Protein AF-A0A822C5W8-F1 (afdb_monomer_lite)

InterPro domains:
  IPR002791 Damage-control phosphatase ARMT1-like, metal-binding domain [PF01937] (2-70)

Secondary structure (DSSP, 8-state):
-HHHHHHHTHHHHHHHHHHHHHHH-HHHHHHHT---HHHHHHHHHHHHHH-SS--TTTTTT------S-HHHHHHHHTT-

Structure (mmCIF, N/CA/C/O backbone):
data_AF-A0A822C5W8-F1
#
_entry.id   AF-A0A822C5W8-F1
#
loop_
_atom_site.group_PDB
_atom_site.id
_atom_site.type_symbol
_atom_site.label_atom_id
_atom_site.label_alt_id
_atom_site.label_comp_id
_atom_site.label_asym_id
_atom_site.label_entity_id
_atom_site.label_seq_id
_atom_site.pdbx_PDB_ins_code
_atom_site.Cartn_x
_atom_site.Cartn_y
_atom_site.Cartn_z
_atom_site.occupancy
_atom_site.B_iso_or_equiv
_atom_site.auth_seq_id
_atom_site.auth_comp_id
_atom_site.auth_asym_id
_atom_site.auth_atom_id
_atom_site.pdbx_PDB_model_num
ATOM 1 N N . MET A 1 1 ? -7.043 -7.495 22.821 1.00 57.03 1 MET A N 1
ATOM 2 C CA . MET A 1 1 ? -6.947 -6.327 21.918 1.00 57.03 1 MET A CA 1
ATOM 3 C C . MET A 1 1 ? -6.001 -6.569 20.744 1.00 57.03 1 MET A C 1
ATOM 5 O O . MET A 1 1 ? -6.518 -6.782 19.666 1.00 57.03 1 MET A O 1
ATOM 9 N N . LYS A 1 2 ? -4.668 -6.666 20.897 1.00 61.25 2 LYS A N 1
ATOM 10 C CA . LYS A 1 2 ? -3.752 -6.803 19.730 1.00 61.25 2 LYS A CA 1
ATOM 11 C C . LYS A 1 2 ? -4.027 -8.004 18.801 1.00 61.25 2 LYS A C 1
ATOM 13 O O . LYS A 1 2 ? -4.076 -7.829 17.593 1.00 61.25 2 LYS A O 1
ATOM 18 N N . GLN A 1 3 ? -4.251 -9.200 19.353 1.00 68.12 3 GLN A N 1
ATOM 19 C CA . GLN A 1 3 ? -4.611 -10.385 18.553 1.00 68.12 3 GLN A CA 1
ATOM 20 C C . GLN A 1 3 ? -5.998 -10.276 17.907 1.00 68.12 3 GLN A C 1
ATOM 22 O O . GLN A 1 3 ? -6.190 -10.753 16.799 1.00 68.12 3 GLN A O 1
ATOM 27 N N . TYR A 1 4 ? -6.951 -9.634 18.587 1.00 70.19 4 TYR A N 1
ATOM 28 C CA . TYR A 1 4 ? -8.302 -9.430 18.067 1.00 70.19 4 TYR A CA 1
ATOM 29 C C . TYR A 1 4 ? -8.279 -8.501 16.846 1.00 70.19 4 TYR A C 1
ATOM 31 O O . TYR A 1 4 ? -8.792 -8.864 15.796 1.00 70.19 4 TYR A O 1
ATOM 39 N N . ASN A 1 5 ? -7.564 -7.376 16.940 1.00 69.12 5 ASN A N 1
ATOM 40 C CA . ASN A 1 5 ? -7.408 -6.438 15.827 1.00 69.12 5 ASN A CA 1
ATOM 41 C C . ASN A 1 5 ? -6.672 -7.082 14.645 1.00 69.12 5 ASN A C 1
ATOM 43 O O . ASN A 1 5 ? -7.041 -6.859 13.502 1.00 69.12 5 ASN A O 1
ATOM 47 N N . PHE A 1 6 ? -5.670 -7.926 14.912 1.00 71.88 6 PHE A N 1
ATOM 48 C CA . PHE A 1 6 ? -4.993 -8.682 13.857 1.00 71.88 6 PHE A CA 1
ATOM 49 C C . PHE A 1 6 ? -5.947 -9.627 13.111 1.00 71.88 6 PHE A C 1
ATOM 51 O O . PHE A 1 6 ? -5.913 -9.686 11.886 1.00 71.88 6 PHE A O 1
ATOM 58 N N . ILE A 1 7 ? -6.825 -10.331 13.835 1.00 78.19 7 ILE A N 1
ATOM 59 C CA . ILE A 1 7 ? -7.833 -11.214 13.230 1.00 78.19 7 ILE A CA 1
ATOM 60 C C . ILE A 1 7 ? -8.826 -10.408 12.382 1.00 78.19 7 ILE A C 1
ATOM 62 O O . ILE A 1 7 ? -9.144 -10.822 11.268 1.00 78.19 7 ILE A O 1
ATOM 66 N N . LEU A 1 8 ? -9.285 -9.250 12.870 1.00 77.88 8 LEU A N 1
ATOM 67 C CA . LEU A 1 8 ? -10.191 -8.377 12.112 1.00 77.88 8 LEU A CA 1
ATOM 68 C C . LEU A 1 8 ? -9.563 -7.873 10.805 1.00 77.88 8 LEU A C 1
ATOM 70 O O . LEU A 1 8 ? -10.249 -7.770 9.790 1.00 77.88 8 LEU A O 1
ATOM 74 N N . SER A 1 9 ? -8.250 -7.650 10.796 1.00 78.12 9 SER A N 1
ATOM 75 C CA . SER A 1 9 ? -7.511 -7.183 9.619 1.00 78.12 9 SER A CA 1
ATOM 76 C C . SER A 1 9 ? -7.137 -8.275 8.619 1.00 78.12 9 SER A C 1
ATOM 78 O O . SER A 1 9 ? -6.467 -7.972 7.633 1.00 78.12 9 SER A O 1
ATOM 80 N N . SER A 1 10 ? -7.562 -9.530 8.817 1.00 83.19 10 SER A N 1
ATOM 81 C CA . SER A 1 10 ? -7.212 -10.641 7.916 1.00 83.19 10 SER A CA 1
ATOM 82 C C . SER A 1 10 ? -7.537 -10.334 6.452 1.00 83.19 10 SER A C 1
ATOM 84 O O . SER A 1 10 ? -6.724 -10.606 5.578 1.00 83.19 10 SER A O 1
ATOM 86 N N . LYS A 1 11 ? -8.685 -9.700 6.178 1.00 82.94 11 LYS A N 1
ATOM 87 C CA . LYS A 1 11 ? -9.082 -9.340 4.807 1.00 82.94 11 LYS A CA 1
ATOM 88 C C . LYS A 1 11 ? -8.152 -8.304 4.176 1.00 82.94 11 LYS A C 1
ATOM 90 O O . LYS A 1 11 ? -7.783 -8.451 3.016 1.00 82.94 11 LYS A O 1
ATOM 95 N N . ALA A 1 12 ? -7.764 -7.273 4.926 1.00 82.62 12 ALA A N 1
ATOM 96 C CA . ALA A 1 12 ? -6.824 -6.267 4.441 1.00 82.62 12 ALA A CA 1
ATOM 97 C C . ALA A 1 12 ? -5.444 -6.889 4.168 1.00 82.62 12 ALA A C 1
ATOM 99 O O . ALA A 1 12 ? -4.817 -6.591 3.152 1.00 82.62 12 ALA A O 1
ATOM 100 N N . ILE A 1 13 ? -5.008 -7.815 5.031 1.00 84.25 13 ILE A N 1
ATOM 101 C CA . ILE A 1 13 ? -3.769 -8.583 4.847 1.00 84.25 13 ILE A CA 1
ATOM 102 C C . ILE A 1 13 ? -3.831 -9.416 3.559 1.00 84.25 13 ILE A C 1
ATOM 104 O O . ILE A 1 13 ? -2.893 -9.363 2.764 1.00 84.25 13 ILE A O 1
ATOM 108 N N . ASP A 1 14 ? -4.933 -10.131 3.315 1.00 88.75 14 ASP A N 1
ATOM 109 C CA . ASP A 1 14 ? -5.114 -10.949 2.108 1.00 88.75 14 ASP A CA 1
ATOM 110 C C . ASP A 1 14 ? -5.057 -10.103 0.825 1.00 88.75 14 ASP A C 1
ATOM 112 O O . ASP A 1 14 ? -4.412 -10.493 -0.151 1.00 88.75 14 ASP A O 1
ATOM 116 N N . VAL A 1 15 ? -5.675 -8.915 0.835 1.00 87.69 15 VAL A N 1
ATOM 117 C CA . VAL A 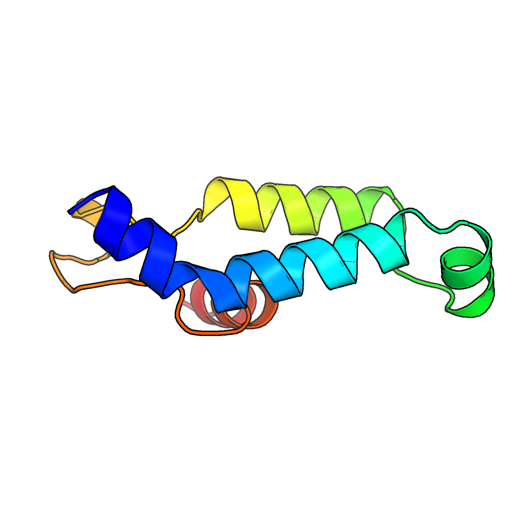1 15 ? -5.652 -7.971 -0.296 1.00 87.69 15 VAL A CA 1
ATOM 118 C C . VAL A 1 15 ? -4.237 -7.456 -0.566 1.00 87.69 15 VAL A C 1
ATOM 120 O O . VAL A 1 15 ? -3.787 -7.477 -1.713 1.00 87.69 15 VAL A O 1
ATOM 123 N N . ILE A 1 16 ? -3.504 -7.049 0.477 1.00 87.88 16 ILE A N 1
ATOM 124 C CA . ILE A 1 16 ? -2.114 -6.584 0.342 1.00 87.88 16 ILE A CA 1
ATOM 125 C C . ILE A 1 16 ? -1.225 -7.704 -0.207 1.00 87.88 16 ILE A C 1
ATOM 127 O O . ILE A 1 16 ? -0.427 -7.465 -1.111 1.00 87.88 16 ILE A O 1
ATOM 131 N N . LEU A 1 17 ? -1.380 -8.936 0.289 1.00 89.69 17 LEU A N 1
ATOM 132 C CA . LEU A 1 17 ? -0.613 -10.090 -0.185 1.00 89.69 17 LEU A CA 1
ATOM 133 C C . LEU A 1 17 ? -0.918 -10.428 -1.648 1.00 89.69 17 LEU A C 1
ATOM 135 O O . LEU A 1 17 ? 0.006 -10.673 -2.425 1.00 89.69 17 LEU A O 1
ATOM 139 N N . ALA A 1 18 ? -2.191 -10.424 -2.045 1.00 88.62 18 ALA A N 1
ATOM 140 C CA . ALA A 1 18 ? -2.585 -10.669 -3.430 1.00 88.62 18 ALA A CA 1
ATOM 141 C C . ALA A 1 18 ? -2.003 -9.609 -4.379 1.00 88.62 18 ALA A C 1
ATOM 143 O O . ALA A 1 18 ? -1.457 -9.944 -5.437 1.00 88.62 18 ALA A O 1
ATOM 144 N N . GLN A 1 19 ? -2.063 -8.338 -3.977 1.00 87.25 19 GLN A N 1
ATOM 145 C CA . GLN A 1 19 ? -1.516 -7.232 -4.753 1.00 87.25 19 GLN A CA 1
ATOM 146 C C . GLN A 1 19 ? 0.016 -7.312 -4.853 1.00 87.25 19 GLN A C 1
ATOM 148 O O . GLN A 1 19 ? 0.540 -7.214 -5.962 1.00 87.25 19 GLN A O 1
ATOM 153 N N . LEU A 1 20 ? 0.722 -7.603 -3.752 1.00 87.88 20 LEU A N 1
ATOM 154 C CA . LEU A 1 20 ? 2.179 -7.798 -3.739 1.00 87.88 20 LEU A CA 1
ATOM 155 C C . LEU A 1 20 ? 2.618 -8.947 -4.644 1.00 87.88 20 LEU A C 1
ATOM 157 O O . LEU A 1 20 ? 3.545 -8.786 -5.428 1.00 87.88 20 LEU A O 1
ATOM 161 N N . ASN A 1 21 ? 1.939 -10.094 -4.584 1.00 87.38 21 ASN A N 1
ATOM 162 C CA . ASN A 1 21 ? 2.256 -11.227 -5.458 1.00 87.38 21 ASN A CA 1
ATOM 163 C C . ASN A 1 21 ? 2.097 -10.857 -6.939 1.00 87.38 21 ASN A C 1
ATOM 165 O O . ASN A 1 21 ? 2.907 -11.254 -7.773 1.00 87.38 21 ASN A O 1
ATOM 169 N N . THR A 1 22 ? 1.089 -10.043 -7.253 1.00 84.56 22 THR A N 1
ATOM 170 C CA . THR A 1 22 ? 0.855 -9.534 -8.608 1.00 84.56 22 THR A CA 1
ATOM 171 C C . THR A 1 22 ? 1.922 -8.511 -9.024 1.00 84.56 22 TH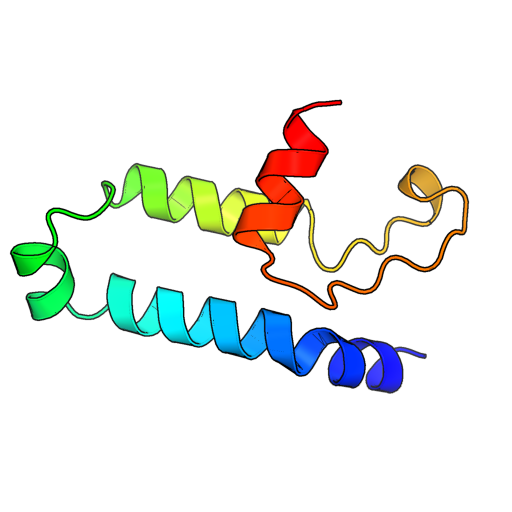R A C 1
ATOM 173 O O . THR A 1 22 ? 2.302 -8.472 -10.189 1.00 84.56 22 THR A O 1
ATOM 176 N N . ASP A 1 23 ? 2.389 -7.682 -8.087 1.00 83.06 23 ASP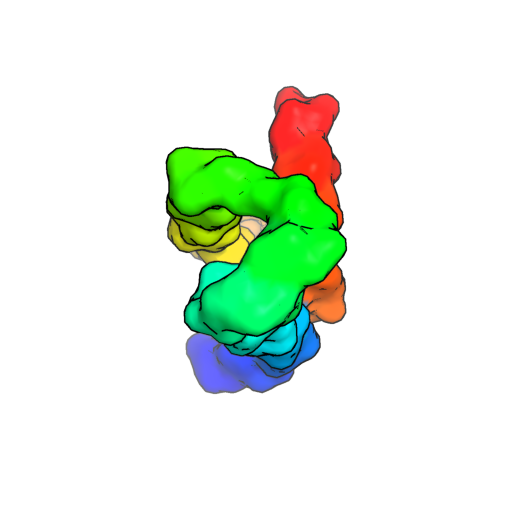 A N 1
ATOM 177 C CA . ASP A 1 23 ? 3.395 -6.631 -8.302 1.00 83.06 23 ASP A CA 1
ATOM 178 C C . ASP A 1 23 ? 4.841 -7.149 -8.278 1.00 83.06 23 ASP A C 1
ATOM 180 O O . ASP A 1 23 ? 5.744 -6.435 -8.703 1.00 83.06 23 ASP A O 1
ATOM 184 N N . ILE A 1 24 ? 5.095 -8.358 -7.780 1.00 82.06 24 ILE A N 1
ATOM 185 C CA . ILE A 1 24 ? 6.431 -8.975 -7.770 1.00 82.06 24 ILE A CA 1
ATOM 186 C C . ILE A 1 24 ? 6.595 -9.941 -8.944 1.00 82.06 24 ILE A C 1
ATOM 188 O O . ILE A 1 24 ? 7.719 -10.136 -9.403 1.00 82.06 24 ILE A O 1
ATOM 192 N N . ASP A 1 25 ? 5.506 -10.514 -9.470 1.00 81.94 25 ASP A N 1
ATOM 193 C CA . ASP A 1 25 ? 5.568 -11.359 -10.660 1.00 81.94 25 ASP A CA 1
ATOM 194 C C . ASP A 1 25 ? 5.917 -10.511 -11.902 1.00 81.94 25 ASP A C 1
ATOM 196 O O . ASP A 1 25 ? 5.098 -9.719 -12.389 1.00 81.94 25 ASP A O 1
ATOM 200 N N . PRO A 1 26 ? 7.134 -10.666 -12.458 1.00 71.06 26 PRO A N 1
ATOM 201 C CA . PRO A 1 26 ? 7.591 -9.852 -13.574 1.00 71.06 26 PRO A CA 1
ATOM 202 C C . PRO A 1 26 ? 6.806 -10.147 -14.855 1.00 71.06 26 PRO A C 1
ATOM 204 O O . PRO A 1 26 ? 6.673 -9.254 -15.685 1.00 71.06 26 PRO A O 1
ATOM 207 N N . THR A 1 27 ? 6.248 -11.353 -15.011 1.00 69.25 27 THR A N 1
ATOM 208 C CA . THR A 1 27 ? 5.420 -11.735 -16.165 1.00 69.25 27 THR A CA 1
ATOM 209 C C . THR A 1 27 ? 4.094 -10.987 -16.126 1.00 69.25 27 THR A C 1
ATOM 211 O O . THR A 1 27 ? 3.663 -10.419 -17.127 1.00 69.25 27 THR 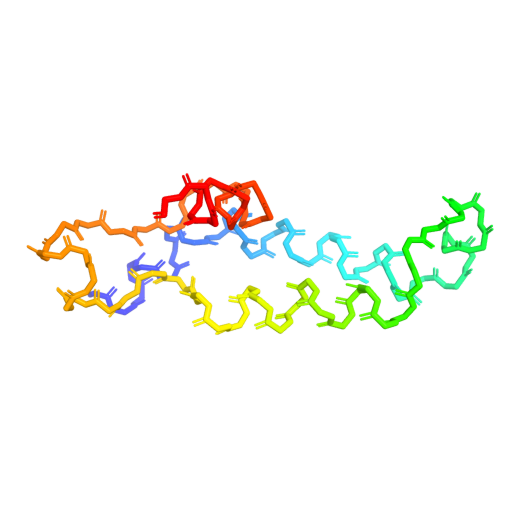A O 1
ATOM 214 N N . ILE A 1 28 ? 3.467 -10.935 -14.950 1.00 65.06 28 ILE A N 1
ATOM 215 C CA . ILE A 1 28 ? 2.186 -10.256 -14.740 1.00 65.06 28 ILE A CA 1
ATOM 216 C C . ILE A 1 28 ? 2.345 -8.734 -14.843 1.00 65.06 28 ILE A C 1
ATOM 218 O O . ILE A 1 28 ? 1.516 -8.074 -15.470 1.00 65.06 28 ILE A O 1
ATOM 222 N N . ASN A 1 29 ? 3.423 -8.169 -14.294 1.00 68.00 29 ASN A N 1
ATOM 223 C CA . ASN A 1 29 ? 3.718 -6.741 -14.426 1.00 68.00 29 ASN A CA 1
ATOM 224 C C . ASN A 1 29 ? 3.931 -6.308 -15.878 1.00 68.00 29 ASN A C 1
ATOM 226 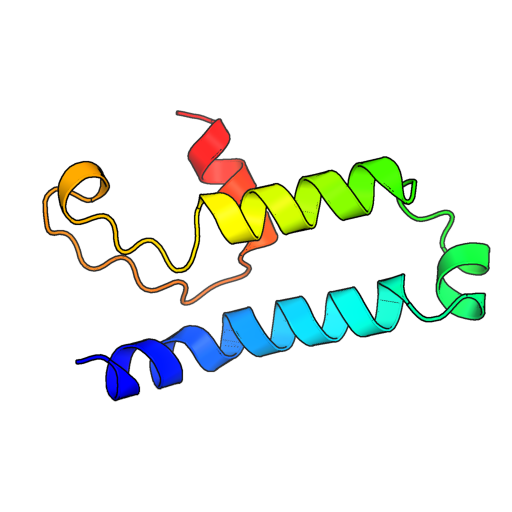O O . ASN A 1 29 ? 3.405 -5.269 -16.284 1.00 68.00 29 ASN A O 1
ATOM 230 N N . LEU A 1 30 ? 4.675 -7.104 -16.659 1.00 66.12 30 LEU A N 1
ATOM 231 C CA . LEU A 1 30 ? 4.938 -6.809 -18.069 1.00 66.12 30 LEU A CA 1
ATOM 232 C C . LEU A 1 30 ? 3.646 -6.839 -18.897 1.00 66.12 30 LEU A C 1
ATOM 234 O O . LEU A 1 30 ? 3.454 -6.000 -19.772 1.00 66.12 30 LEU A O 1
ATOM 238 N N . LEU A 1 31 ? 2.754 -7.793 -18.605 1.00 66.38 31 LEU A N 1
ATOM 239 C CA . LEU A 1 31 ? 1.470 -7.943 -19.292 1.00 66.38 31 LEU A CA 1
ATOM 240 C C . LEU A 1 31 ? 0.488 -6.820 -18.934 1.00 66.38 31 LEU A C 1
ATOM 242 O O . LEU A 1 31 ? -0.195 -6.290 -19.810 1.00 66.38 31 LEU A O 1
ATOM 246 N N . ASN A 1 32 ? 0.439 -6.423 -17.662 1.00 65.94 32 ASN A N 1
ATOM 247 C CA . ASN A 1 32 ? -0.584 -5.506 -17.164 1.00 65.94 32 ASN A CA 1
ATOM 248 C C . ASN A 1 32 ? -0.241 -4.020 -17.319 1.00 65.94 32 ASN A C 1
ATOM 250 O O . ASN A 1 32 ? -1.076 -3.197 -16.950 1.00 65.94 32 ASN A O 1
ATOM 254 N N . HIS A 1 33 ? 0.949 -3.667 -17.834 1.00 65.50 33 HIS A N 1
ATOM 255 C CA . HIS A 1 33 ? 1.429 -2.274 -17.896 1.00 65.50 33 HIS A CA 1
ATOM 256 C C . HIS A 1 33 ? 1.176 -1.543 -16.570 1.00 65.50 33 HIS A C 1
ATOM 258 O O . HIS A 1 33 ? 0.692 -0.409 -16.536 1.00 65.50 33 HIS A O 1
ATOM 264 N N . LYS A 1 34 ? 1.399 -2.264 -15.466 1.00 64.50 34 LYS A N 1
ATOM 265 C CA . LYS A 1 34 ? 1.046 -1.792 -14.134 1.00 64.50 34 LYS A CA 1
ATOM 266 C C . LYS A 1 34 ? 1.859 -0.546 -13.784 1.00 64.50 34 LYS A C 1
ATOM 268 O O . LYS A 1 34 ? 2.860 -0.232 -14.427 1.00 64.50 34 LYS A O 1
ATOM 273 N N . ALA A 1 35 ? 1.380 0.153 -12.758 1.00 68.00 35 ALA A N 1
ATOM 274 C CA . ALA A 1 35 ? 2.024 1.313 -12.158 1.00 68.00 35 ALA A CA 1
ATOM 275 C C . ALA A 1 35 ? 3.552 1.144 -12.071 1.00 68.00 35 ALA A C 1
ATOM 277 O O . ALA A 1 35 ? 4.048 0.044 -11.821 1.00 68.00 35 ALA A O 1
ATOM 278 N N . THR A 1 36 ? 4.298 2.232 -12.274 1.00 79.44 36 THR A N 1
ATOM 279 C CA . THR A 1 36 ? 5.763 2.194 -12.169 1.00 79.44 36 THR A CA 1
ATOM 280 C C . THR A 1 36 ? 6.183 1.683 -10.788 1.00 79.44 36 THR A C 1
ATOM 282 O O . THR A 1 36 ? 5.442 1.830 -9.815 1.00 79.44 36 THR A O 1
ATOM 285 N N . ILE A 1 37 ? 7.396 1.131 -10.674 1.00 82.00 37 ILE A N 1
ATOM 286 C CA . ILE A 1 37 ? 7.964 0.713 -9.376 1.00 82.00 37 ILE A CA 1
ATOM 287 C C . ILE A 1 37 ? 7.882 1.854 -8.350 1.00 82.00 37 ILE A C 1
ATOM 289 O O . ILE A 1 37 ? 7.598 1.625 -7.179 1.0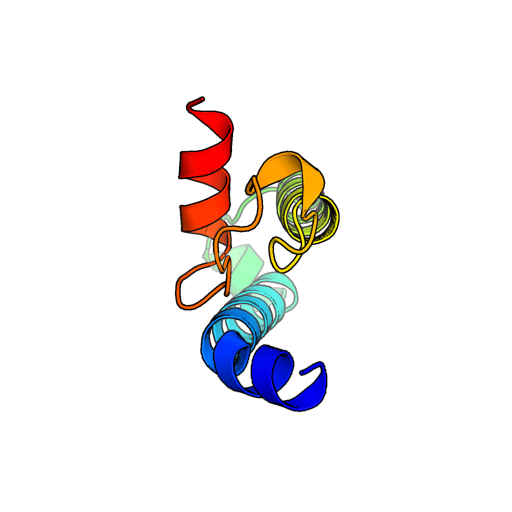0 82.00 37 ILE A O 1
ATOM 293 N N . GLU A 1 38 ? 8.081 3.094 -8.799 1.00 82.75 38 GLU A N 1
ATOM 294 C CA . GLU A 1 38 ? 7.927 4.298 -7.983 1.00 82.75 38 GLU A CA 1
ATOM 295 C C . GLU A 1 38 ? 6.496 4.458 -7.449 1.00 82.75 38 GLU A C 1
ATOM 297 O O . GLU A 1 38 ? 6.295 4.666 -6.256 1.00 82.75 38 GLU A O 1
ATOM 302 N N . GLN A 1 39 ? 5.485 4.304 -8.301 1.00 83.25 39 GLN A N 1
ATOM 303 C CA . GLN A 1 39 ? 4.088 4.418 -7.892 1.00 83.25 39 GLN A CA 1
ATOM 304 C C . GLN A 1 39 ? 3.643 3.247 -7.000 1.00 83.25 39 GLN A C 1
ATOM 306 O O . GLN A 1 39 ? 2.910 3.460 -6.036 1.00 83.25 39 GLN A O 1
ATOM 311 N N . GLN A 1 40 ? 4.125 2.026 -7.255 1.00 84.81 40 GLN A N 1
ATOM 312 C CA . GLN A 1 40 ? 3.934 0.889 -6.346 1.00 84.81 40 GLN A CA 1
ATOM 313 C C . GLN A 1 40 ? 4.552 1.183 -4.973 1.00 84.81 40 GLN A C 1
ATOM 315 O O . GLN A 1 40 ? 3.894 1.003 -3.949 1.00 84.81 40 GLN A O 1
ATOM 320 N N . PHE A 1 41 ? 5.784 1.698 -4.947 1.00 85.62 41 PHE A N 1
ATOM 321 C CA . PHE A 1 41 ? 6.465 2.093 -3.718 1.00 85.62 41 PHE A CA 1
ATOM 322 C C . PHE A 1 41 ? 5.667 3.139 -2.934 1.00 85.62 41 PHE A C 1
ATOM 324 O O . PHE A 1 41 ? 5.442 2.951 -1.739 1.00 85.62 41 PHE A O 1
ATOM 331 N N . TYR A 1 42 ? 5.174 4.193 -3.594 1.00 86.00 42 TYR A N 1
ATOM 332 C CA . TYR A 1 42 ? 4.327 5.193 -2.942 1.00 86.00 42 TYR A CA 1
ATOM 333 C C . TYR A 1 42 ? 3.045 4.586 -2.366 1.00 86.00 42 TYR A C 1
ATOM 335 O O . TYR A 1 42 ? 2.735 4.852 -1.208 1.00 86.00 42 TYR A O 1
ATOM 343 N N . ASN A 1 43 ? 2.356 3.708 -3.098 1.00 84.38 43 ASN A N 1
ATOM 344 C CA . ASN A 1 43 ? 1.138 3.064 -2.598 1.00 84.38 43 ASN A CA 1
ATOM 345 C C . ASN A 1 43 ? 1.400 2.239 -1.320 1.00 84.38 43 ASN A C 1
ATOM 347 O O . ASN A 1 43 ? 0.640 2.326 -0.355 1.00 84.38 43 ASN A O 1
ATOM 351 N N . TYR A 1 44 ? 2.494 1.468 -1.268 1.00 87.00 44 TYR A N 1
ATOM 352 C CA . TYR A 1 44 ? 2.848 0.691 -0.071 1.00 87.00 44 TYR A CA 1
ATOM 353 C C . TYR A 1 44 ? 3.355 1.560 1.085 1.00 87.00 44 TYR A C 1
ATOM 355 O O . TYR A 1 44 ? 3.090 1.251 2.251 1.00 87.00 44 TYR A O 1
ATOM 363 N N . MET A 1 45 ? 4.055 2.656 0.784 1.00 87.44 45 MET A N 1
ATOM 364 C CA . MET A 1 45 ? 4.444 3.649 1.786 1.00 87.44 45 MET A CA 1
ATOM 365 C C . MET A 1 45 ? 3.220 4.318 2.404 1.00 87.44 45 MET A C 1
ATOM 367 O O . MET A 1 45 ? 3.178 4.502 3.616 1.00 87.44 45 MET A O 1
ATOM 371 N N . GLU A 1 46 ? 2.202 4.623 1.604 1.00 83.69 46 GLU A N 1
ATOM 372 C CA . GLU A 1 46 ? 0.945 5.183 2.091 1.00 83.69 46 GLU A CA 1
ATOM 373 C C . GLU A 1 46 ? 0.192 4.187 2.972 1.00 83.69 46 GLU A C 1
ATOM 375 O O . GLU A 1 46 ? -0.203 4.549 4.077 1.00 83.69 46 GLU A O 1
ATOM 380 N N . ILE A 1 47 ? 0.075 2.919 2.561 1.00 82.19 47 ILE A N 1
ATOM 381 C CA . ILE A 1 47 ? -0.505 1.869 3.419 1.00 82.19 47 ILE A CA 1
ATOM 382 C C . ILE A 1 47 ? 0.245 1.764 4.746 1.00 82.19 47 ILE A C 1
ATOM 384 O O . ILE A 1 47 ? -0.378 1.656 5.801 1.00 82.19 47 ILE A O 1
ATOM 388 N N . SER A 1 48 ? 1.575 1.827 4.710 1.00 82.38 48 SER A N 1
ATOM 389 C CA . SER A 1 48 ? 2.407 1.741 5.914 1.00 82.38 48 SER A CA 1
ATOM 390 C C . SER A 1 48 ? 2.258 2.965 6.819 1.00 82.38 48 SER A C 1
ATOM 392 O O . SER A 1 48 ? 2.279 2.824 8.040 1.00 82.38 48 SER A O 1
ATOM 394 N N . LEU A 1 49 ? 2.108 4.154 6.229 1.00 78.19 49 LEU A N 1
ATOM 395 C CA . LEU A 1 49 ? 1.948 5.418 6.942 1.00 78.19 49 LEU A CA 1
ATOM 396 C C . LEU A 1 49 ? 0.601 5.492 7.662 1.00 78.19 49 LEU A C 1
ATOM 398 O O . LEU A 1 49 ? 0.549 5.883 8.825 1.00 78.19 49 LEU A O 1
ATOM 402 N N . TRP A 1 50 ? -0.474 5.109 6.974 1.00 72.44 50 TRP A N 1
ATOM 403 C CA . TRP A 1 50 ? -1.820 5.118 7.543 1.00 72.44 50 TRP A CA 1
ATOM 404 C C . TRP A 1 50 ? -2.060 3.919 8.465 1.00 72.44 50 TRP A C 1
ATOM 406 O O . TRP A 1 50 ? -2.836 4.014 9.418 1.00 72.44 50 TRP A O 1
ATOM 416 N N . GLY A 1 51 ? -1.335 2.819 8.232 1.00 68.44 51 GLY A N 1
ATOM 417 C CA . GLY A 1 51 ? -1.394 1.599 9.023 1.00 68.44 51 GLY A CA 1
ATOM 418 C C . GLY A 1 51 ? -2.817 1.062 9.169 1.00 68.44 51 GLY A C 1
ATOM 419 O O . GLY A 1 51 ? -3.740 1.455 8.464 1.00 68.44 51 GLY A O 1
ATOM 420 N N . ASN A 1 52 ? -3.007 0.176 10.142 1.00 59.56 52 ASN A N 1
ATOM 421 C CA . ASN A 1 52 ? -4.320 -0.294 10.568 1.00 59.56 52 ASN A CA 1
ATOM 422 C C . ASN A 1 52 ? -4.937 0.749 11.511 1.00 59.56 52 ASN A C 1
ATOM 424 O O . ASN A 1 52 ? -4.932 0.507 12.711 1.00 59.56 52 ASN A O 1
ATOM 428 N N . ALA A 1 53 ? -5.251 1.946 10.989 1.00 55.81 53 ALA A N 1
ATOM 429 C CA . ALA A 1 53 ? -5.742 3.147 11.684 1.00 55.81 53 ALA A CA 1
ATOM 430 C C . ALA A 1 53 ? -5.835 3.010 13.220 1.00 55.81 53 ALA A C 1
ATOM 432 O O . ALA A 1 53 ? -6.896 2.809 13.799 1.00 55.81 53 ALA A O 1
ATOM 433 N N . CYS A 1 54 ? -4.686 3.096 13.895 1.00 49.03 54 CYS A N 1
ATOM 434 C CA . CYS A 1 54 ? -4.585 2.914 15.345 1.00 49.03 54 CYS A CA 1
ATOM 435 C C . CYS A 1 54 ? -4.034 4.162 16.037 1.00 49.03 54 CYS A C 1
ATOM 437 O O . CYS A 1 54 ? -3.559 4.073 17.171 1.00 49.03 54 CYS A O 1
ATOM 439 N N . ASP A 1 55 ? -4.087 5.324 15.380 1.00 46.62 55 ASP A N 1
ATOM 440 C CA . ASP A 1 55 ? -3.911 6.569 16.105 1.00 46.62 55 ASP A CA 1
ATOM 441 C C . ASP A 1 55 ? -5.256 6.964 16.725 1.00 46.62 55 ASP A C 1
ATOM 443 O O . ASP A 1 55 ? -6.165 7.484 16.071 1.00 46.62 55 ASP A O 1
ATOM 447 N N . LEU A 1 56 ? -5.399 6.669 18.018 1.00 45.91 56 LEU A N 1
ATOM 448 C CA . LEU A 1 56 ? -6.518 7.140 18.839 1.00 45.91 56 LEU A CA 1
ATOM 449 C C . LEU A 1 56 ? -6.640 8.675 18.798 1.00 45.91 56 LEU A C 1
ATOM 451 O O . LEU A 1 56 ? -7.726 9.194 19.052 1.00 45.91 56 LEU A O 1
ATOM 455 N N . SER A 1 57 ? -5.560 9.398 18.457 1.00 50.72 57 SER A N 1
ATOM 456 C CA . SER A 1 57 ? -5.599 10.854 18.294 1.00 50.72 57 SER A CA 1
ATOM 457 C C . SER A 1 57 ? -6.267 11.311 16.991 1.00 50.72 57 SER A C 1
ATOM 459 O O . SER A 1 57 ? -6.860 12.386 16.984 1.00 50.72 57 SER A O 1
ATOM 461 N N . LEU A 1 58 ? -6.250 10.496 15.928 1.00 44.91 58 LEU A N 1
ATOM 462 C CA . LEU A 1 58 ? -6.901 10.804 14.644 1.00 44.91 58 LEU A CA 1
ATOM 463 C C . LEU A 1 58 ? -8.342 10.279 14.572 1.00 44.91 58 LEU A C 1
ATOM 465 O O . LEU A 1 58 ? -9.207 10.933 14.001 1.00 44.91 58 LEU A O 1
ATOM 469 N N . SER A 1 59 ? -8.617 9.126 15.185 1.00 52.06 59 SER A N 1
ATOM 470 C CA . SER A 1 59 ? -9.954 8.506 15.213 1.00 52.06 59 SER A CA 1
ATOM 471 C C . SER A 1 59 ? -10.893 9.093 16.274 1.00 52.06 59 SER A C 1
ATOM 473 O O . SER A 1 59 ? -12.058 8.705 16.351 1.00 52.06 59 SER A O 1
ATOM 475 N N . GLY A 1 60 ? -10.401 9.980 17.147 1.00 53.41 60 GLY A N 1
ATOM 476 C CA . GLY A 1 60 ? -11.175 10.496 18.282 1.00 53.41 60 GLY A CA 1
ATOM 477 C C . GLY A 1 60 ? -11.646 9.403 19.252 1.00 53.41 60 GLY A C 1
ATOM 478 O O . GLY A 1 60 ? -12.616 9.606 19.980 1.00 53.41 60 GLY A O 1
ATOM 479 N N . GLY A 1 61 ? -10.994 8.235 19.249 1.00 53.94 61 GLY A N 1
ATOM 480 C CA . GLY A 1 61 ? -11.414 7.064 20.019 1.00 53.94 61 GLY A CA 1
ATOM 481 C C . GLY A 1 61 ? -12.476 6.182 19.349 1.00 53.94 61 GLY A C 1
ATOM 482 O O . GLY A 1 61 ? -12.980 5.274 20.010 1.00 53.94 61 GLY A O 1
ATOM 483 N N . ALA A 1 62 ? -12.823 6.416 18.078 1.00 53.44 62 ALA A N 1
ATOM 484 C CA . ALA A 1 62 ? -13.642 5.488 17.299 1.00 53.44 62 ALA A CA 1
ATOM 485 C C . ALA A 1 62 ? -12.839 4.234 16.910 1.00 53.44 62 ALA A C 1
ATOM 487 O O . ALA A 1 62 ? -11.636 4.306 16.659 1.00 53.44 62 ALA A O 1
ATOM 488 N N . ASP A 1 63 ? -13.505 3.079 16.869 1.00 55.38 63 ASP A N 1
ATOM 489 C CA . ASP A 1 63 ? -12.891 1.826 16.424 1.00 55.38 63 ASP A CA 1
ATOM 490 C C . ASP A 1 63 ? -12.606 1.928 14.917 1.00 55.38 63 ASP A C 1
ATOM 492 O O . ASP A 1 63 ? -13.510 2.187 14.123 1.00 55.38 63 ASP A O 1
ATOM 496 N N . CYS A 1 64 ? -11.338 1.813 14.524 1.00 55.22 64 CYS A N 1
ATOM 497 C CA . CYS A 1 64 ? -10.887 1.967 13.139 1.00 55.22 64 CYS A CA 1
ATOM 498 C C . CYS A 1 64 ? -10.132 0.709 12.700 1.00 55.22 64 CYS A C 1
ATOM 500 O O . CYS A 1 64 ? -8.949 0.733 12.367 1.00 55.22 64 CYS A O 1
ATOM 502 N N . SER A 1 65 ? -10.820 -0.429 12.735 1.00 57.38 65 SER A N 1
ATOM 503 C CA . SER A 1 65 ? -10.358 -1.658 12.098 1.00 57.38 65 SER A CA 1
ATOM 504 C C . SER A 1 65 ? -10.345 -1.487 10.570 1.00 57.38 65 SER A C 1
ATOM 506 O O . SER A 1 65 ? -11.326 -1.049 9.966 1.00 57.38 65 SER A O 1
ATOM 508 N N . GLN A 1 66 ? -9.244 -1.854 9.899 1.00 59.41 66 GLN A N 1
ATOM 509 C CA . GLN A 1 66 ? -9.235 -2.009 8.437 1.00 59.41 66 GLN A CA 1
ATOM 510 C C . GLN A 1 66 ? -10.003 -3.279 8.050 1.00 59.41 66 GLN A C 1
ATOM 512 O O . GLN A 1 66 ? -9.422 -4.333 7.793 1.00 59.41 66 GLN A O 1
ATOM 517 N N . GLU A 1 67 ? -11.332 -3.203 8.055 1.00 61.78 67 GLU A N 1
ATOM 518 C CA . GLU A 1 67 ? -12.208 -4.331 7.699 1.00 61.78 67 GLU A CA 1
ATOM 519 C C . GLU A 1 67 ? -12.386 -4.503 6.178 1.00 61.78 67 GLU A C 1
ATOM 521 O O . GLU A 1 67 ? -13.011 -5.472 5.723 1.00 61.78 67 GLU A O 1
ATOM 526 N N . HIS A 1 68 ? -11.848 -3.575 5.378 1.00 66.69 68 HIS A N 1
ATOM 527 C CA . HIS A 1 68 ? -12.065 -3.448 3.932 1.00 66.69 68 HIS A CA 1
ATOM 528 C C . HIS A 1 68 ? -10.749 -3.257 3.153 1.00 66.69 68 HIS A C 1
ATOM 530 O O . HIS A 1 68 ? -9.667 -3.337 3.729 1.00 66.69 68 HIS A O 1
ATOM 536 N N . ASP A 1 69 ? -10.841 -3.063 1.831 1.00 77.25 69 ASP A N 1
ATOM 537 C CA . ASP A 1 69 ? -9.691 -2.868 0.938 1.00 77.25 69 ASP A CA 1
ATOM 538 C C . ASP A 1 69 ? -8.850 -1.644 1.375 1.00 77.25 69 ASP A C 1
ATOM 540 O O . ASP A 1 69 ? -9.336 -0.509 1.288 1.00 77.25 69 ASP A O 1
ATOM 544 N N . PRO A 1 70 ? -7.595 -1.843 1.825 1.00 74.12 70 PRO A N 1
ATOM 545 C CA . PRO A 1 70 ? -6.762 -0.763 2.343 1.00 74.12 70 PRO A CA 1
ATOM 546 C C . PRO A 1 70 ? -6.411 0.281 1.274 1.00 74.12 70 PRO A C 1
ATOM 548 O O . PRO A 1 70 ? -6.235 1.451 1.608 1.00 74.12 70 PRO A O 1
ATOM 551 N N . PHE A 1 71 ? -6.363 -0.089 -0.010 1.00 76.19 71 PHE A N 1
ATOM 552 C CA . PHE A 1 71 ? -6.111 0.868 -1.091 1.00 76.19 71 PHE A CA 1
ATOM 553 C C . PHE A 1 71 ? -7.305 1.811 -1.295 1.00 76.19 71 PHE A C 1
ATOM 555 O O . PHE A 1 71 ? -7.121 3.001 -1.556 1.00 76.19 71 PHE A O 1
ATOM 562 N N . HIS A 1 72 ? -8.529 1.299 -1.130 1.00 77.56 72 HIS A N 1
ATOM 563 C CA . HIS A 1 72 ? -9.745 2.106 -1.210 1.00 77.56 72 HIS A CA 1
ATOM 564 C C . HIS A 1 72 ? -9.873 3.053 -0.012 1.00 77.56 72 HIS A C 1
ATOM 566 O O . HIS A 1 72 ? -10.075 4.252 -0.202 1.00 77.56 72 HIS A O 1
ATOM 572 N N . GLN A 1 73 ? -9.650 2.545 1.204 1.00 74.38 73 GLN A N 1
ATOM 573 C CA . GLN A 1 73 ? -9.704 3.349 2.430 1.00 74.38 73 GLN A CA 1
ATOM 574 C C . GLN A 1 73 ? -8.719 4.526 2.405 1.00 74.38 73 GLN A C 1
ATOM 576 O O . GLN A 1 73 ? -9.054 5.631 2.824 1.00 74.38 73 GLN A O 1
ATOM 581 N N . ILE A 1 74 ? -7.512 4.332 1.865 1.00 73.62 74 ILE A N 1
ATOM 582 C CA . ILE A 1 74 ? -6.530 5.420 1.725 1.00 73.62 74 ILE A CA 1
ATOM 583 C C . ILE A 1 74 ? -7.013 6.492 0.749 1.00 73.62 74 ILE A C 1
ATOM 585 O O . ILE A 1 74 ? -6.792 7.681 0.984 1.00 73.62 74 ILE A O 1
ATOM 589 N N . SER A 1 75 ? -7.680 6.097 -0.338 1.00 72.81 75 SER A N 1
ATOM 590 C CA . SER A 1 75 ? -8.263 7.057 -1.276 1.00 72.81 75 SER A CA 1
ATOM 591 C C . SER A 1 75 ? -9.345 7.916 -0.615 1.00 72.81 75 SER A C 1
ATOM 593 O O . SER A 1 75 ? -9.436 9.102 -0.926 1.00 72.81 75 SER A O 1
ATOM 595 N N . GLU A 1 76 ? -10.144 7.343 0.288 1.00 70.94 76 GLU A N 1
ATOM 596 C CA . GLU A 1 76 ? -11.157 8.078 1.054 1.00 70.94 76 GLU A CA 1
ATOM 597 C C . GLU A 1 76 ? -10.513 9.024 2.076 1.00 70.94 76 GLU A C 1
ATOM 599 O O . GLU A 1 76 ? -10.873 10.199 2.131 1.00 70.94 76 GLU A O 1
ATOM 604 N N . LEU A 1 77 ? -9.499 8.566 2.818 1.00 66.62 77 LEU A N 1
ATOM 605 C CA . LEU A 1 77 ? -8.789 9.387 3.810 1.00 66.62 77 LEU A CA 1
ATOM 606 C C . LEU A 1 77 ? -8.104 10.614 3.199 1.00 66.62 77 LEU A C 1
ATOM 608 O O . LEU A 1 77 ? -8.067 11.668 3.820 1.00 66.62 77 LEU A O 1
ATOM 612 N N . LYS A 1 78 ? -7.587 10.503 1.973 1.00 65.88 78 LYS A N 1
ATOM 613 C CA . LYS A 1 78 ? -6.976 11.628 1.244 1.00 65.88 78 LYS A CA 1
ATOM 614 C C . LYS A 1 78 ? -7.980 12.660 0.727 1.00 65.88 78 LYS A C 1
ATOM 616 O O . LYS A 1 78 ? -7.565 13.716 0.253 1.00 65.88 78 LYS A O 1
ATOM 621 N N . SER A 1 79 ? -9.273 12.338 0.730 1.00 62.94 79 SER A N 1
ATOM 622 C CA . SER A 1 79 ? -10.336 13.233 0.255 1.00 62.94 79 SER A CA 1
ATOM 623 C C . SER A 1 79 ? -10.868 14.183 1.340 1.00 62.94 79 SER A C 1
ATOM 625 O O . SER A 1 79 ? -11.791 14.961 1.084 1.00 62.94 79 SER A O 1
ATOM 627 N N . HIS A 1 80 ? -10.281 14.134 2.538 1.00 48.91 80 HIS A N 1
ATOM 628 C CA . HIS A 1 80 ? -10.563 14.983 3.696 1.00 48.91 80 HIS A CA 1
ATOM 629 C C . HIS A 1 80 ? -9.315 15.768 4.103 1.00 48.91 80 HIS A C 1
ATOM 631 O O . HIS A 1 80 ? -9.496 16.917 4.566 1.00 48.91 80 HIS A O 1
#

pLDDT: mean 71.8, std 12.5, range [44.91, 89.69]

Radius of gyration: 14.26 Å; chains: 1; bounding box: 22×27×41 Å

Organism: NCBI:txid392032

Foldseek 3Di:
DVVVLVVLCVAQVVLVVVVVVCVPPPVNCVVVVDDDPVVVVVLVVLCVVCDQVPPCVVCVNDDRRCNDHSSVVSVVVVVD

Sequence (80 aa):
MKQYNFILSSKAIDVILAQLNTDIDPTINLLNHKATIEQQFYNYMEISLWGNACDLSLSGGADCSQEHDPFHQISELKSH